Protein AF-A0A968JB08-F1 (afdb_monomer)

Radius of gyration: 13.47 Å; Cα contacts (8 Å, |Δi|>4): 92; chains: 1; bounding box: 37×23×28 Å

Sequence (58 aa):
MPPAFGFPAHLAPLGIDFYDRAAFPEAYRGDALVAFHGSSQTSGQRAGASVLREWRAC

Structure (mmCIF, N/CA/C/O backbone):
data_AF-A0A968JB08-F1
#
_entry.id   AF-A0A968JB08-F1
#
loop_
_atom_site.group_PDB
_atom_site.id
_atom_site.type_symbol
_atom_site.label_atom_id
_atom_site.label_alt_id
_atom_site.label_comp_id
_atom_site.label_asym_id
_atom_site.label_entity_id
_atom_site.label_seq_id
_atom_site.pdbx_PDB_ins_code
_atom_site.Cartn_x
_atom_site.Cartn_y
_atom_site.Cartn_z
_atom_site.occupancy
_atom_site.B_iso_or_equiv
_atom_site.auth_seq_id
_atom_site.auth_comp_id
_atom_site.auth_asym_id
_atom_site.auth_atom_id
_atom_site.pdbx_PDB_model_num
ATOM 1 N N . MET A 1 1 ? -10.506 13.763 -13.504 1.00 80.25 1 MET A N 1
ATOM 2 C CA . MET A 1 1 ? -10.366 13.373 -12.084 1.00 80.25 1 MET A CA 1
ATOM 3 C C . MET A 1 1 ? -8.887 13.190 -11.778 1.00 80.25 1 MET A C 1
ATOM 5 O O . MET A 1 1 ? -8.237 12.516 -12.571 1.00 80.25 1 MET A O 1
ATOM 9 N N . PRO A 1 2 ? -8.348 13.808 -10.712 1.00 90.19 2 PRO A N 1
ATOM 10 C CA . PRO A 1 2 ? -6.980 13.557 -10.257 1.00 90.19 2 PRO A CA 1
ATOM 11 C C . PRO A 1 2 ? -6.875 12.212 -9.507 1.00 90.19 2 PRO A C 1
ATOM 13 O O . PRO A 1 2 ? -7.903 11.681 -9.07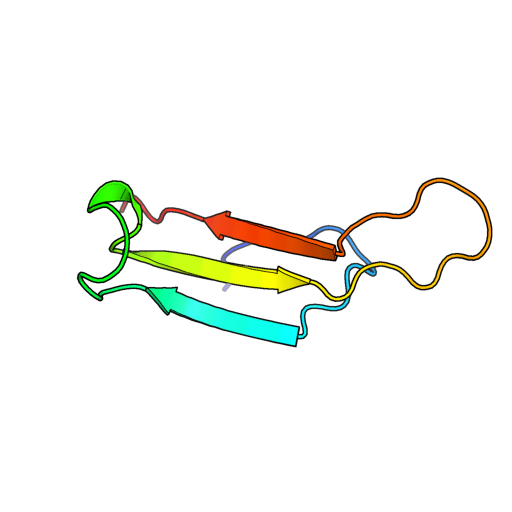4 1.00 90.19 2 PRO A O 1
ATOM 16 N N . PRO A 1 3 ? -5.664 11.644 -9.349 1.00 87.31 3 PRO A N 1
ATOM 17 C CA . PRO A 1 3 ? -5.464 10.432 -8.561 1.00 87.31 3 PRO A CA 1
ATOM 18 C C . PRO A 1 3 ? -5.846 10.661 -7.096 1.00 87.31 3 PRO A C 1
ATOM 20 O O . PRO A 1 3 ? -5.588 11.724 -6.536 1.00 87.31 3 PRO A O 1
ATOM 23 N N . ALA A 1 4 ? -6.437 9.643 -6.472 1.00 87.12 4 ALA A N 1
ATOM 24 C CA . ALA A 1 4 ? -6.858 9.728 -5.077 1.00 87.12 4 ALA A CA 1
ATOM 25 C C . ALA A 1 4 ? -5.693 9.645 -4.077 1.00 87.12 4 ALA A C 1
ATOM 27 O O . ALA A 1 4 ? -5.835 10.103 -2.948 1.00 87.12 4 ALA A O 1
ATOM 28 N N . PHE A 1 5 ? -4.572 9.041 -4.477 1.00 86.62 5 PHE A N 1
ATOM 29 C CA . PHE A 1 5 ? -3.358 8.942 -3.675 1.00 86.62 5 PHE A CA 1
ATOM 30 C C . PHE A 1 5 ? -2.142 8.747 -4.587 1.00 86.62 5 PHE A C 1
ATOM 32 O O . PHE A 1 5 ? -2.233 8.050 -5.601 1.00 86.62 5 PHE A O 1
ATOM 39 N N . GLY A 1 6 ? -1.018 9.373 -4.241 1.00 87.94 6 GLY A N 1
ATOM 40 C CA . GLY A 1 6 ? 0.251 9.224 -4.949 1.00 87.94 6 GLY A CA 1
ATOM 41 C C . GLY A 1 6 ? 1.225 8.381 -4.136 1.00 87.94 6 GLY A C 1
ATOM 42 O O . GLY A 1 6 ? 1.476 8.680 -2.975 1.00 87.94 6 GLY A O 1
ATOM 43 N N . PHE A 1 7 ? 1.807 7.357 -4.755 1.00 85.50 7 PHE A N 1
ATOM 44 C CA . PHE A 1 7 ? 2.868 6.561 -4.140 1.00 85.50 7 PHE A CA 1
ATOM 45 C C . PHE A 1 7 ? 4.241 6.995 -4.662 1.00 85.50 7 PHE A C 1
ATOM 47 O O . PHE A 1 7 ? 4.343 7.432 -5.814 1.00 85.50 7 PHE A O 1
ATOM 54 N N . PRO A 1 8 ? 5.315 6.822 -3.873 1.00 84.25 8 PRO A N 1
ATOM 55 C CA . PRO A 1 8 ? 6.668 6.932 -4.397 1.00 84.25 8 PRO A CA 1
ATOM 56 C C . PRO A 1 8 ? 6.891 5.977 -5.580 1.00 84.25 8 PRO A C 1
ATOM 58 O O . PRO A 1 8 ? 6.349 4.868 -5.629 1.00 84.25 8 PRO A O 1
ATOM 61 N N . ALA A 1 9 ? 7.710 6.405 -6.540 1.00 83.44 9 ALA A N 1
ATOM 62 C CA . ALA A 1 9 ? 8.015 5.607 -7.721 1.00 83.44 9 ALA A CA 1
ATOM 63 C C . ALA A 1 9 ? 8.781 4.315 -7.365 1.00 83.44 9 ALA A C 1
ATOM 65 O O . ALA A 1 9 ? 9.542 4.264 -6.401 1.00 83.44 9 ALA A O 1
ATOM 66 N N . HIS A 1 10 ? 8.608 3.275 -8.191 1.00 83.69 10 HIS A N 1
ATOM 67 C CA . HIS A 1 10 ? 9.371 2.015 -8.147 1.00 83.69 10 HIS A CA 1
ATOM 68 C C . HIS A 1 10 ? 9.221 1.154 -6.877 1.00 83.69 10 HIS A C 1
ATOM 70 O O . HIS A 1 10 ? 10.076 0.312 -6.599 1.00 83.69 10 HIS A O 1
ATOM 76 N N . LEU A 1 11 ? 8.118 1.300 -6.134 1.00 84.38 11 LEU A N 1
ATOM 77 C CA . LEU A 1 11 ? 7.819 0.447 -4.973 1.00 84.38 11 LEU A CA 1
ATOM 78 C C . LEU A 1 11 ? 7.165 -0.901 -5.324 1.00 84.38 11 LEU A C 1
ATOM 80 O O . LEU A 1 11 ? 7.063 -1.762 -4.452 1.00 84.38 11 LEU A O 1
ATOM 84 N N . ALA A 1 12 ? 6.750 -1.089 -6.583 1.00 88.19 12 ALA A N 1
ATOM 85 C CA . ALA A 1 12 ? 6.126 -2.313 -7.096 1.00 88.19 12 ALA A CA 1
ATOM 86 C C . ALA A 1 12 ? 4.960 -2.817 -6.207 1.00 88.19 12 ALA A C 1
ATOM 88 O O . ALA A 1 12 ? 5.109 -3.828 -5.513 1.00 88.19 12 ALA A O 1
ATOM 89 N N . PRO A 1 13 ? 3.811 -2.106 -6.180 1.00 87.94 13 PRO A N 1
ATOM 90 C CA . PRO A 1 13 ? 2.631 -2.569 -5.455 1.00 87.94 13 PRO A CA 1
ATOM 91 C C . PRO A 1 13 ? 2.130 -3.896 -6.036 1.00 87.94 13 PRO A C 1
ATOM 93 O O . PRO A 1 13 ? 1.945 -4.021 -7.245 1.00 87.94 13 PRO A O 1
ATOM 96 N N . LEU A 1 14 ? 1.920 -4.880 -5.164 1.00 91.00 14 LEU A N 1
ATOM 97 C CA . LEU A 1 14 ? 1.451 -6.223 -5.517 1.00 91.00 14 LEU A CA 1
ATOM 98 C C . LEU A 1 14 ? -0.055 -6.388 -5.340 1.00 91.00 14 LEU A C 1
ATOM 100 O O . LEU A 1 14 ? -0.666 -7.218 -6.006 1.00 91.00 14 LEU A O 1
ATOM 104 N N . GLY A 1 15 ? -0.650 -5.623 -4.430 1.00 89.94 15 GLY A N 1
ATOM 105 C CA . GLY A 1 15 ? -2.065 -5.741 -4.120 1.00 89.94 15 GLY A CA 1
ATOM 106 C C . GLY A 1 15 ? -2.557 -4.625 -3.216 1.00 89.94 15 GLY A C 1
ATOM 107 O O . GLY A 1 15 ? -1.772 -3.975 -2.522 1.00 89.94 15 GLY A O 1
ATOM 108 N N . ILE A 1 16 ? -3.871 -4.432 -3.250 1.00 92.94 16 ILE A N 1
ATOM 109 C CA . ILE A 1 16 ? -4.624 -3.520 -2.396 1.00 92.94 16 ILE A CA 1
ATOM 110 C C . ILE A 1 16 ? -5.827 -4.273 -1.819 1.00 92.94 16 ILE A C 1
ATOM 112 O O . ILE A 1 16 ? -6.509 -4.979 -2.561 1.00 92.94 16 ILE A O 1
ATOM 116 N N . ASP A 1 17 ? -6.079 -4.123 -0.519 1.00 93.56 17 ASP A N 1
ATOM 117 C CA . ASP A 1 17 ? -7.316 -4.567 0.135 1.00 93.56 17 ASP A CA 1
ATOM 118 C C . ASP A 1 17 ? -7.977 -3.375 0.833 1.00 93.56 17 ASP A C 1
ATOM 120 O O . ASP A 1 17 ? -7.310 -2.626 1.549 1.00 93.56 17 ASP A O 1
ATOM 124 N N . PHE A 1 18 ? -9.279 -3.189 0.617 1.00 93.06 18 PHE A N 1
ATOM 125 C CA . PHE A 1 18 ? -10.072 -2.198 1.345 1.00 93.06 18 PHE A CA 1
ATOM 126 C C . PHE A 1 18 ? -10.675 -2.897 2.554 1.00 93.06 18 PHE A C 1
ATOM 128 O O . PHE A 1 18 ? -11.592 -3.706 2.433 1.00 93.06 18 PHE A O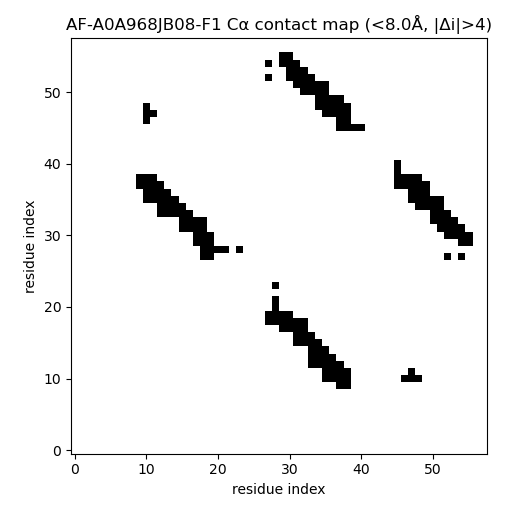 1
ATOM 135 N N . TYR A 1 19 ? -10.105 -2.634 3.720 1.00 93.56 19 TYR A N 1
ATOM 136 C CA . TYR A 1 19 ? -10.332 -3.438 4.901 1.00 93.56 19 TYR A CA 1
ATOM 137 C C . TYR A 1 19 ? -11.577 -2.979 5.665 1.00 93.56 19 TYR A C 1
ATOM 139 O O . TYR A 1 19 ? -11.602 -1.893 6.232 1.00 93.56 19 TYR A O 1
ATOM 147 N N . ASP A 1 20 ? -12.599 -3.827 5.748 1.00 92.75 20 ASP A N 1
ATOM 148 C CA . ASP A 1 20 ? -13.847 -3.5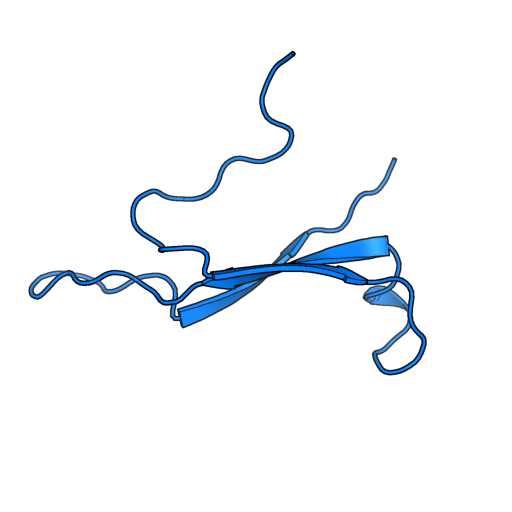78 6.492 1.00 92.75 20 ASP A CA 1
ATOM 149 C C . ASP A 1 20 ? -14.143 -4.648 7.566 1.00 92.75 20 ASP A C 1
ATOM 151 O O . ASP A 1 20 ? -15.168 -4.616 8.253 1.00 92.75 20 ASP A O 1
ATOM 155 N N . ARG A 1 21 ? -13.221 -5.600 7.744 1.00 94.00 21 ARG A N 1
ATOM 156 C CA . ARG A 1 21 ? -13.400 -6.797 8.578 1.00 94.00 21 ARG A CA 1
ATOM 157 C C . ARG A 1 21 ? -13.037 -6.560 10.050 1.00 94.00 21 ARG A C 1
ATOM 159 O O . ARG A 1 21 ? -12.492 -5.534 10.438 1.00 94.00 21 ARG A O 1
ATOM 166 N N . ALA A 1 22 ? -13.347 -7.545 10.895 1.00 95.31 22 ALA A N 1
ATOM 167 C CA . ALA A 1 22 ? -13.151 -7.484 12.350 1.00 95.31 22 ALA A CA 1
ATOM 168 C C . ALA A 1 22 ? -11.884 -8.191 12.869 1.00 95.31 22 ALA A C 1
ATOM 170 O O . ALA A 1 22 ? -11.709 -8.311 14.078 1.00 95.31 22 ALA A O 1
ATOM 171 N N . ALA A 1 23 ? -11.028 -8.699 11.978 1.00 94.38 23 ALA A N 1
ATOM 172 C CA . ALA A 1 23 ? -9.851 -9.483 12.364 1.00 94.38 23 ALA A CA 1
ATOM 173 C C . ALA A 1 23 ? -8.671 -8.621 12.866 1.00 94.38 23 ALA A C 1
ATOM 175 O O . ALA A 1 23 ? -7.798 -9.129 13.564 1.00 94.38 23 ALA A O 1
ATOM 176 N N . PHE A 1 24 ? -8.647 -7.330 12.531 1.00 90.81 24 PHE A N 1
ATOM 177 C CA . PHE A 1 24 ? -7.698 -6.327 13.013 1.00 90.81 24 PHE A CA 1
ATOM 178 C C . PHE A 1 24 ? -8.397 -5.321 13.938 1.00 90.81 24 PHE A C 1
ATOM 180 O O . PHE A 1 24 ? -9.632 -5.247 13.937 1.00 90.81 24 PHE A O 1
ATOM 187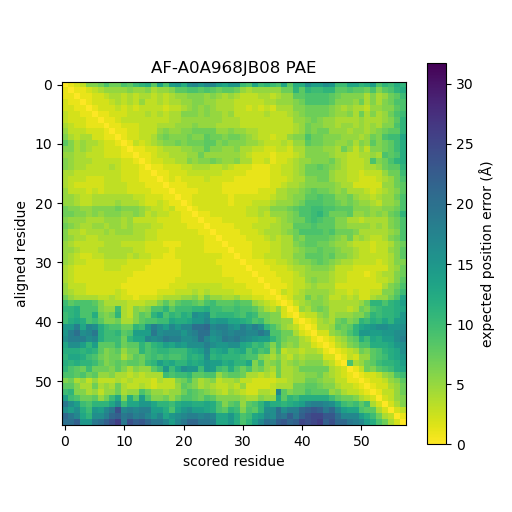 N N . PRO A 1 25 ? -7.632 -4.544 14.737 1.00 94.12 25 PRO A N 1
ATOM 188 C CA . PRO A 1 25 ? -8.192 -3.490 15.574 1.00 94.12 25 PRO A CA 1
ATOM 189 C C . PRO A 1 25 ? -9.116 -2.561 14.786 1.00 94.12 25 PRO A C 1
ATOM 191 O O . PRO A 1 25 ? -8.886 -2.303 13.608 1.00 94.12 25 PRO A O 1
ATOM 194 N N . GLU A 1 26 ? -10.139 -2.026 15.451 1.00 91.88 26 GLU A N 1
ATOM 195 C CA . GLU A 1 26 ? -11.187 -1.212 14.820 1.00 91.88 26 GLU A CA 1
ATOM 196 C C . GLU A 1 26 ? -10.639 -0.050 13.982 1.00 91.88 26 GLU A C 1
ATOM 198 O O . GLU A 1 26 ? -11.179 0.236 12.919 1.00 91.88 26 GLU A O 1
ATOM 203 N N . ALA A 1 27 ? -9.514 0.536 14.396 1.00 90.62 27 ALA A N 1
ATOM 204 C CA . ALA A 1 27 ? -8.840 1.605 13.665 1.00 90.62 27 ALA A CA 1
ATOM 205 C C . ALA A 1 27 ? -8.459 1.243 12.216 1.00 90.62 27 ALA A C 1
ATOM 207 O O . ALA A 1 27 ? -8.243 2.147 11.423 1.00 90.62 27 ALA A O 1
ATOM 208 N N . TYR A 1 28 ? -8.361 -0.042 11.858 1.00 90.81 28 TYR A N 1
ATOM 209 C CA . TYR A 1 28 ? -8.052 -0.484 10.493 1.00 90.81 28 TYR A CA 1
ATOM 210 C C . TYR A 1 28 ? -9.273 -0.502 9.565 1.00 90.81 28 TYR A C 1
ATOM 212 O O . TYR A 1 28 ? -9.130 -0.651 8.353 1.00 90.81 28 TYR A O 1
ATOM 220 N N . ARG A 1 29 ? -10.488 -0.422 10.117 1.00 92.38 29 ARG A N 1
ATOM 221 C CA . ARG A 1 29 ? -11.717 -0.506 9.326 1.00 92.38 29 ARG A CA 1
ATOM 222 C C . ARG A 1 29 ? -11.917 0.779 8.528 1.00 92.38 29 ARG A C 1
ATOM 224 O O . ARG A 1 29 ? -11.870 1.872 9.083 1.00 92.38 29 ARG A O 1
ATOM 231 N N . GLY A 1 30 ? -12.187 0.627 7.237 1.00 90.94 30 GLY A N 1
ATOM 232 C CA . GLY A 1 30 ? -12.293 1.727 6.279 1.00 90.94 30 GLY A CA 1
ATOM 233 C C . GLY A 1 30 ? -10.967 2.106 5.612 1.00 90.94 30 GLY A C 1
ATOM 234 O O . GLY A 1 30 ? -10.962 2.996 4.761 1.00 90.94 30 GLY A O 1
ATOM 235 N N . ASP A 1 31 ? -9.863 1.434 5.949 1.00 92.56 31 ASP A N 1
ATOM 236 C CA . ASP A 1 31 ? -8.554 1.719 5.360 1.00 92.56 31 ASP A CA 1
ATOM 237 C C . ASP A 1 31 ? -8.302 0.946 4.070 1.00 92.56 31 ASP A C 1
ATOM 239 O O . ASP A 1 31 ? -8.803 -0.160 3.862 1.00 92.56 31 ASP A O 1
ATOM 243 N N . ALA A 1 32 ? -7.424 1.494 3.235 1.00 92.94 32 ALA A N 1
ATOM 244 C CA . ALA A 1 32 ? -6.755 0.733 2.191 1.00 92.94 32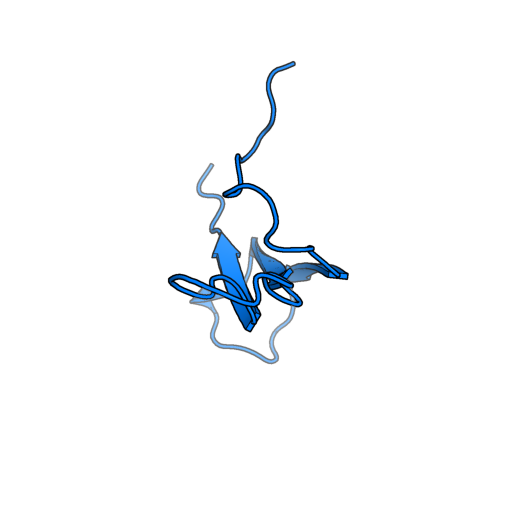 ALA A CA 1
ATOM 245 C C . ALA A 1 32 ? -5.404 0.214 2.701 1.00 92.94 32 ALA A C 1
ATOM 247 O O . ALA A 1 32 ? -4.571 0.988 3.181 1.00 92.94 32 ALA A O 1
ATOM 248 N N . LEU A 1 33 ? -5.173 -1.090 2.549 1.00 92.94 33 LEU A N 1
ATOM 249 C CA . LEU A 1 33 ? -3.901 -1.753 2.818 1.00 92.94 33 LEU A CA 1
ATOM 250 C C . LEU A 1 33 ? -3.222 -2.082 1.492 1.00 92.94 33 LEU A C 1
ATOM 252 O O . LEU A 1 33 ? -3.745 -2.876 0.712 1.00 92.94 33 LEU A O 1
ATOM 256 N N . VAL A 1 34 ? -2.058 -1.486 1.231 1.00 92.38 34 VAL A N 1
ATOM 257 C CA . VAL A 1 34 ? -1.316 -1.675 -0.025 1.00 92.38 34 VAL A CA 1
ATOM 258 C C . VAL A 1 34 ? -0.002 -2.385 0.254 1.00 92.38 34 VAL A C 1
ATOM 260 O O . VAL A 1 34 ? 0.842 -1.858 0.976 1.00 92.38 34 VAL A O 1
ATOM 263 N N . ALA A 1 35 ? 0.182 -3.567 -0.329 1.00 92.31 35 ALA A N 1
ATOM 264 C CA . ALA A 1 35 ? 1.410 -4.342 -0.198 1.00 92.31 35 ALA A CA 1
ATOM 265 C C . ALA A 1 35 ? 2.412 -3.969 -1.297 1.00 92.31 35 ALA A C 1
ATOM 267 O O . ALA A 1 35 ? 2.105 -4.073 -2.485 1.00 92.31 35 ALA A O 1
ATOM 268 N N . PHE A 1 36 ? 3.629 -3.591 -0.906 1.00 90.88 36 PHE A N 1
ATOM 269 C CA . PHE A 1 36 ? 4.725 -3.251 -1.812 1.00 90.88 36 PHE A CA 1
ATOM 270 C C . PHE A 1 36 ? 5.792 -4.339 -1.814 1.00 90.88 36 PHE A C 1
ATOM 272 O O . PHE A 1 36 ? 6.336 -4.673 -0.764 1.00 90.88 36 PHE A O 1
ATOM 279 N N . HIS A 1 37 ? 6.161 -4.834 -2.996 1.00 88.00 37 HIS A N 1
ATOM 280 C CA . HIS A 1 37 ? 7.281 -5.766 -3.162 1.00 88.00 37 HIS A CA 1
ATOM 281 C C . HIS A 1 37 ? 8.633 -5.106 -2.843 1.00 88.00 37 HIS A C 1
ATOM 283 O O . HIS A 1 37 ? 9.554 -5.749 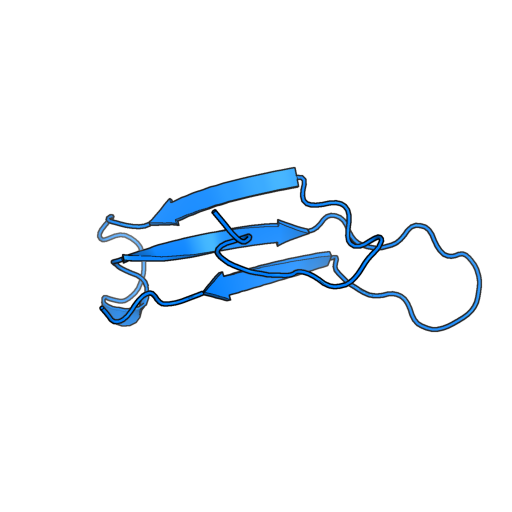-2.345 1.00 88.00 37 HIS A O 1
ATOM 289 N N . GLY A 1 38 ? 8.744 -3.799 -3.095 1.00 77.62 38 GLY A N 1
ATOM 290 C CA . GLY A 1 38 ? 9.965 -3.024 -2.921 1.00 77.62 38 GLY A CA 1
ATOM 291 C C . GLY A 1 38 ? 10.838 -2.931 -4.168 1.00 77.62 38 GLY A C 1
ATOM 292 O O . GLY A 1 38 ? 10.662 -3.642 -5.158 1.00 77.62 38 GLY A O 1
ATOM 293 N N . SER A 1 39 ? 11.773 -1.984 -4.115 1.00 77.88 39 SER A N 1
ATOM 294 C CA . SER A 1 39 ? 12.599 -1.613 -5.261 1.00 77.88 39 SER A CA 1
ATOM 295 C C . SER A 1 39 ? 13.680 -2.658 -5.575 1.00 77.88 39 SER A C 1
ATOM 297 O O . SER A 1 39 ? 14.330 -3.222 -4.682 1.00 77.88 39 SER A O 1
ATOM 299 N N . SER A 1 40 ? 13.920 -2.870 -6.868 1.00 77.81 40 SER A N 1
ATOM 300 C CA . SER A 1 40 ? 14.975 -3.740 -7.402 1.00 77.81 40 SER A CA 1
ATOM 301 C C . SER A 1 40 ? 16.341 -3.048 -7.505 1.00 77.81 40 SER A C 1
ATOM 303 O O . SER A 1 40 ? 17.232 -3.556 -8.176 1.00 77.81 40 SER A O 1
ATOM 305 N N . GLN A 1 41 ? 16.509 -1.876 -6.883 1.00 76.38 41 GLN A N 1
ATOM 306 C CA . GLN A 1 41 ? 17.757 -1.119 -6.950 1.00 76.38 41 GLN A CA 1
ATOM 307 C C . GLN A 1 41 ? 18.902 -1.897 -6.288 1.00 76.38 41 GLN A C 1
ATOM 309 O O . GLN A 1 41 ? 18.799 -2.308 -5.131 1.00 76.38 41 GLN A O 1
ATOM 314 N N . THR A 1 42 ? 19.995 -2.068 -7.034 1.00 67.62 42 THR A N 1
ATOM 315 C CA . THR A 1 42 ? 21.220 -2.763 -6.595 1.00 67.62 42 THR A CA 1
ATOM 316 C C . THR A 1 42 ? 22.211 -1.827 -5.889 1.00 67.62 42 THR A C 1
ATOM 318 O O . THR A 1 42 ? 23.164 -2.286 -5.269 1.00 67.62 42 THR A O 1
ATOM 321 N N . SER A 1 43 ? 21.990 -0.511 -5.960 1.00 72.25 43 SER A N 1
ATOM 322 C CA . SER A 1 43 ? 22.805 0.532 -5.325 1.00 72.25 43 SER A CA 1
ATOM 323 C C . SER A 1 43 ? 21.913 1.641 -4.767 1.00 72.25 43 SER A C 1
ATOM 325 O O . SER A 1 43 ? 20.885 1.952 -5.367 1.00 72.25 43 SER A O 1
ATOM 327 N N . GLY A 1 44 ? 22.318 2.270 -3.661 1.00 73.00 44 GLY A N 1
ATOM 328 C CA . GLY A 1 44 ? 21.510 3.281 -2.970 1.00 73.00 44 GLY A CA 1
ATOM 329 C C . GLY A 1 44 ? 20.532 2.679 -1.953 1.00 73.00 44 GLY A C 1
ATOM 330 O O . GLY A 1 44 ? 20.654 1.519 -1.560 1.00 73.00 44 GLY A O 1
ATOM 331 N N . GLN A 1 45 ? 19.581 3.484 -1.478 1.00 72.12 45 GLN A N 1
ATOM 332 C CA . GLN A 1 45 ? 18.643 3.082 -0.427 1.00 72.12 45 GLN A CA 1
ATOM 333 C C . GLN A 1 45 ? 17.461 2.310 -1.027 1.00 72.12 45 GLN A C 1
ATOM 335 O O . GLN A 1 45 ? 16.779 2.797 -1.929 1.00 72.12 45 GLN A O 1
ATOM 340 N N . ARG A 1 46 ? 17.209 1.093 -0.532 1.00 72.25 46 ARG A N 1
ATOM 341 C CA . ARG A 1 46 ? 16.055 0.290 -0.961 1.00 72.25 46 ARG A CA 1
ATOM 342 C C . ARG A 1 46 ? 14.798 0.783 -0.243 1.00 72.25 46 ARG A C 1
ATOM 344 O O . ARG A 1 46 ? 14.807 0.922 0.976 1.00 72.25 46 ARG A O 1
ATOM 351 N N . ALA A 1 47 ? 13.727 1.015 -0.997 1.00 71.81 47 ALA A N 1
ATOM 352 C CA . ALA A 1 47 ? 12.422 1.426 -0.475 1.00 71.81 47 ALA A CA 1
ATOM 353 C C . ALA A 1 47 ? 11.332 0.387 -0.800 1.00 71.81 47 ALA A C 1
ATOM 355 O O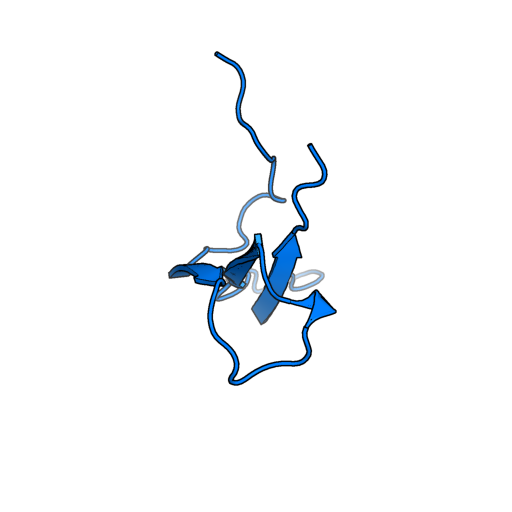 . ALA A 1 47 ? 11.451 -0.353 -1.782 1.00 71.81 47 ALA A O 1
ATOM 356 N N . GLY A 1 48 ? 10.268 0.342 0.009 1.00 77.88 48 GLY A N 1
ATOM 357 C CA . GLY A 1 48 ? 9.129 -0.581 -0.128 1.00 77.88 48 GLY A CA 1
ATOM 358 C C . GLY A 1 48 ? 9.209 -1.768 0.833 1.00 77.88 48 GLY A C 1
ATOM 359 O O . GLY A 1 48 ? 9.523 -1.543 1.998 1.00 77.88 48 GLY A O 1
ATOM 360 N N . ALA A 1 49 ? 8.875 -2.987 0.379 1.00 76.00 49 ALA A N 1
ATOM 361 C CA . ALA A 1 49 ? 8.780 -4.196 1.219 1.00 76.00 49 ALA A CA 1
ATOM 362 C C . ALA A 1 49 ? 7.934 -3.973 2.489 1.00 76.00 49 ALA A C 1
ATOM 364 O O . ALA A 1 49 ? 8.326 -4.310 3.604 1.00 76.00 49 ALA A O 1
ATOM 365 N N . SER A 1 50 ? 6.795 -3.310 2.310 1.00 78.00 50 SER A N 1
ATOM 366 C CA . SER A 1 50 ? 5.971 -2.775 3.391 1.00 78.00 50 SER A CA 1
ATOM 367 C C . SER A 1 50 ? 4.494 -2.841 3.032 1.00 78.00 50 SER A C 1
ATOM 369 O O . SER A 1 50 ? 4.128 -3.005 1.865 1.00 78.00 50 SER A O 1
ATOM 371 N N . VAL A 1 51 ? 3.649 -2.710 4.053 1.00 77.88 51 VAL A N 1
ATOM 372 C CA . VAL A 1 51 ? 2.218 -2.462 3.892 1.00 77.88 51 VAL A CA 1
ATOM 373 C C . VAL A 1 51 ? 1.957 -1.015 4.284 1.00 77.88 51 V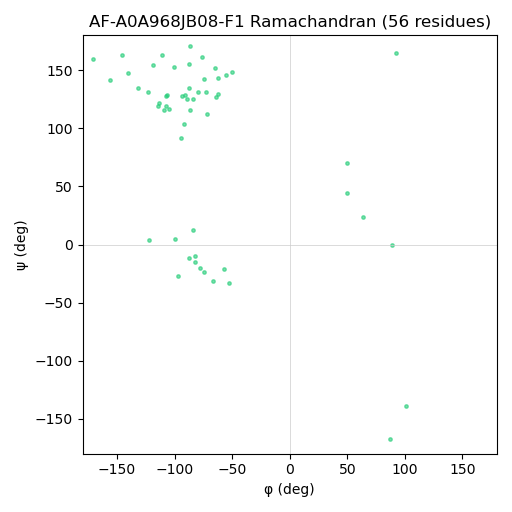AL A C 1
ATOM 375 O O . VAL A 1 51 ? 2.228 -0.632 5.423 1.00 77.88 51 VAL A O 1
ATOM 378 N N . LEU A 1 52 ? 1.458 -0.212 3.346 1.00 79.12 52 LEU A N 1
ATOM 379 C CA . LEU A 1 52 ? 0.967 1.130 3.651 1.00 79.12 52 LEU A CA 1
ATOM 380 C C . LEU A 1 52 ? -0.502 1.041 4.051 1.00 79.12 52 LEU A C 1
ATOM 382 O O . LEU A 1 52 ? -1.284 0.356 3.391 1.00 79.12 52 LEU A O 1
ATOM 386 N N . ARG A 1 53 ? -0.849 1.749 5.124 1.00 81.50 53 ARG A N 1
ATOM 387 C CA . ARG A 1 53 ? -2.209 1.914 5.627 1.00 81.50 53 ARG A CA 1
ATOM 388 C C . ARG A 1 53 ? -2.625 3.351 5.364 1.00 81.50 53 ARG A C 1
ATOM 390 O O . ARG A 1 53 ? -2.061 4.257 5.970 1.00 81.50 53 ARG A O 1
ATOM 397 N N . GLU A 1 54 ? -3.629 3.532 4.522 1.00 79.94 54 GLU A N 1
ATOM 398 C CA . GLU A 1 54 ? -4.222 4.844 4.275 1.00 79.94 54 GLU A CA 1
ATOM 399 C C . GLU A 1 54 ? -5.655 4.870 4.793 1.00 79.94 54 GLU A C 1
ATOM 401 O O . GLU A 1 54 ? -6.491 4.076 4.355 1.00 79.94 54 GLU A O 1
ATOM 406 N N . TRP A 1 55 ? -5.926 5.797 5.713 1.00 66.62 55 TRP A N 1
ATOM 407 C CA . TRP A 1 55 ? -7.262 6.038 6.247 1.00 66.62 55 TRP A CA 1
ATOM 408 C C . TRP A 1 55 ? -7.973 7.095 5.427 1.00 66.62 55 TRP A C 1
ATOM 410 O O . TRP A 1 55 ? -7.462 8.196 5.217 1.00 66.62 55 TRP A O 1
ATOM 420 N N . ARG A 1 56 ? -9.190 6.778 4.995 1.00 62.59 56 ARG A N 1
ATOM 421 C CA . ARG A 1 56 ? -10.101 7.770 4.440 1.00 62.59 56 ARG A CA 1
ATOM 422 C C . ARG A 1 56 ? -11.017 8.272 5.554 1.00 62.59 56 ARG A C 1
ATOM 424 O O . ARG A 1 56 ? -12.097 7.725 5.739 1.00 62.59 56 ARG A O 1
ATOM 431 N 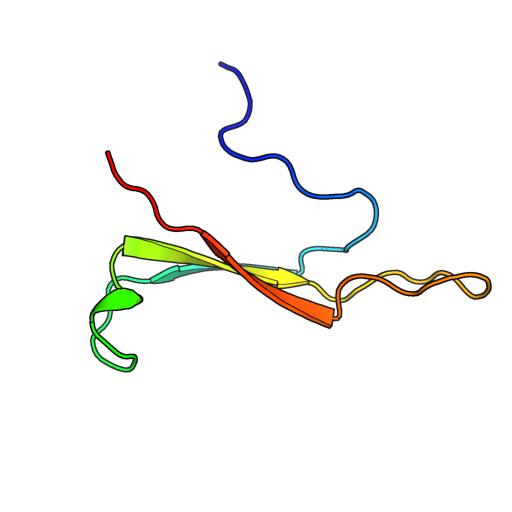N . ALA A 1 57 ? -10.632 9.348 6.248 1.00 49.06 57 ALA A N 1
ATOM 432 C CA . ALA A 1 57 ? -11.669 10.303 6.640 1.00 49.06 57 ALA A CA 1
ATOM 433 C C . ALA A 1 57 ? -12.097 11.010 5.376 1.00 49.06 57 ALA A C 1
ATOM 435 O O . ALA A 1 57 ? -11.299 11.753 4.803 1.00 49.06 57 ALA A O 1
ATOM 436 N N . CYS A 1 58 ? -13.325 10.746 4.967 1.00 47.53 58 CYS A N 1
ATOM 437 C CA . CYS A 1 58 ? -14.324 11.731 4.570 1.00 47.53 58 CYS A CA 1
ATOM 438 C C . CYS A 1 58 ? -15.581 10.958 4.181 1.00 47.53 58 CYS A C 1
ATOM 440 O O . CYS A 1 58 ? -15.472 10.083 3.292 1.00 47.53 58 CYS A O 1
#

Mean predicted aligned error: 6.01 Å

Foldseek 3Di:
DDDPDDDDPQQAWPDKDQDQDDPDPPVQHRWIWIATPWHPDPDDDIDGRDIDIDHDDD

Secondary structure (DSSP, 8-state):
---S--PPTT--EEEEEEE--SSS-GGGTTEEEEEE-----SSS-----EEEEEE---

pLDDT: mean 83.55, std 10.57, range [47.53, 95.31]

Solvent-accessible surface area (backbone atoms only — not comparable to full-atom values): 3821 Å² total; per-residue (Å²): 134,80,82,92,74,88,75,76,83,67,25,52,75,77,50,76,45,78,36,75,65,83,90,55,64,74,88,50,46,65,17,40,41,36,38,23,70,24,37,87,64,92,70,83,87,75,50,56,65,42,72,48,79,47,77,67,89,124